Protein AF-A0A1Y2CIS2-F1 (afdb_monomer)

Organism: NCBI:txid329046

pLDDT: mean 81.07, std 17.81, range [33.66, 97.75]

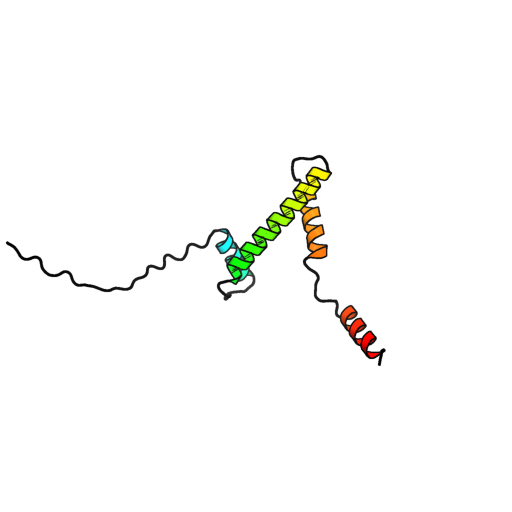InterPro domains:
  IPR003162 Transcription initiation factor TAFII31 [PF02291] (21-101)
  IPR003162 Transcription initiation factor TAFII31 [cd07979] (23-101)
  IPR009072 Histone-fold [G3DSA:1.10.20.10] (23-89)
  IPR009072 Histone-fold [SSF47113] (23-86)
  IPR051431 Transcription initiation factor TFIID subunit 9/TAF9 [PTHR48068] (18-101)

Foldseek 3Di:
DDDDDDDDPPPDDDPPPPVPPPPPVLVVVVVVCVVVVNPDDDPVVSVVVVVVVVVLVVQLVVQQCVVCVVVVHNDGDPVSSVVSVVVCCVPPDDDDPDPVVVVVVVVVVVVVD

Solvent-accessible surface area (backbone atoms only — not comparable to full-atom values): 7032 Å² total; per-residue (Å²): 139,82,86,79,80,84,80,80,86,73,86,70,92,69,82,76,72,66,72,77,78,62,54,71,67,56,49,51,53,50,50,53,37,46,76,71,74,48,86,79,77,64,84,63,53,61,60,51,51,52,53,47,53,51,52,52,50,50,53,33,53,51,44,9,45,53,48,19,46,74,73,74,34,96,64,71,51,72,68,28,43,50,52,26,48,54,58,46,51,76,71,73,63,76,68,80,75,51,72,64,60,52,47,50,52,55,51,55,63,66,71,76,114

Radius of gyration: 27.72 Å; Cα contacts (8 Å, |Δi|>4): 40; chains: 1; bounding box: 72×78×54 Å

Sequence (113 aa):
MTQVPPVPLGNQHAGHQEPLELPRNAKLVSLMMQAMGVDDFQPQVLPQLLDFVHRYTLDVVGDAQLFAEHAGRSEVDVDDVRLAVEGKLTHSFTGVPSKEVRGLIRTYWASQG

Nearest PDB structures (foldseek):
  7enc-assembly1_DI  TM=8.487E-01  e=6.502E-06  Homo sapiens
  6f3t-assembly4_L  TM=8.447E-01  e=1.753E-05  Homo sapiens
  8xjv-assembly1_v  TM=6.019E-01  e=7.277E-02  Xenopus laevis
  3b0d-assembly2_C  TM=8.106E-01  e=7.866E-01  Gallus gallus
  7ywx-assembly1_W  TM=6.811E-01  e=1.335E+00  Homo sapiens

Secondary structure (DSSP, 8-state):
--PPPPPP---------------HHHHHHHHHHHHTT-----TTHHHHHHHHHHHHHHHHHHHHHHHHHHTT-SS--HHHHHHHHHHHHHHH--PSPPHHHHHHHHHHHHT--

Mean predicted aligned error: 14.3 Å

Structure (mmCIF, N/CA/C/O backbone):
data_AF-A0A1Y2CIS2-F1
#
_entry.id   AF-A0A1Y2CIS2-F1
#
loop_
_atom_site.group_PDB
_atom_site.id
_atom_site.type_symbol
_atom_site.label_atom_id
_atom_site.label_alt_id
_atom_site.label_comp_id
_atom_site.label_asym_id
_atom_site.label_entity_id
_atom_site.label_seq_id
_atom_site.pdbx_PDB_ins_code
_atom_site.Cartn_x
_atom_site.Cartn_y
_atom_site.Cartn_z
_atom_site.occupancy
_atom_site.B_iso_or_equiv
_atom_site.auth_seq_id
_atom_site.auth_comp_id
_atom_site.auth_asym_id
_atom_site.auth_atom_id
_atom_site.pdbx_PDB_model_num
ATOM 1 N N . MET A 1 1 ? -49.909 52.656 11.521 1.00 43.59 1 MET A N 1
ATOM 2 C CA . MET A 1 1 ? -49.038 52.138 12.597 1.00 43.59 1 MET A CA 1
A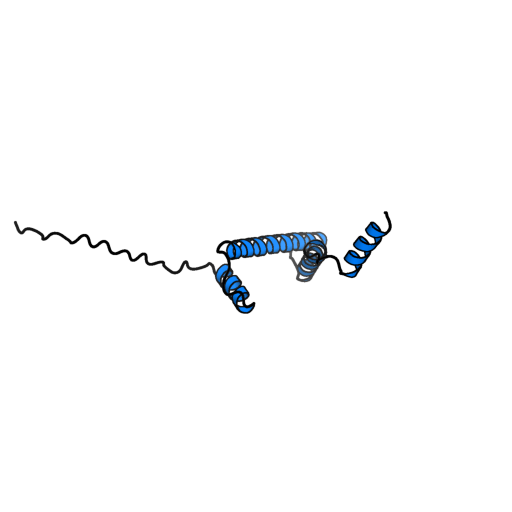TOM 3 C C . MET A 1 1 ? -49.654 50.838 13.084 1.00 43.59 1 MET A C 1
ATOM 5 O O . MET A 1 1 ? -50.494 50.869 13.969 1.00 43.59 1 MET A O 1
ATOM 9 N N . THR A 1 2 ? -49.329 49.720 12.437 1.00 48.25 2 THR A N 1
ATOM 10 C CA . THR A 1 2 ? -49.876 48.406 12.806 1.00 48.25 2 THR A CA 1
ATOM 11 C C . THR A 1 2 ? -48.750 47.621 13.456 1.00 48.25 2 THR A C 1
ATOM 13 O O . THR A 1 2 ? -47.709 47.405 12.841 1.00 48.25 2 THR A O 1
ATOM 16 N N . GLN A 1 3 ? -48.925 47.311 14.735 1.00 47.47 3 GLN A N 1
ATOM 17 C CA . GLN A 1 3 ? -47.950 46.626 15.571 1.00 47.47 3 GLN A CA 1
ATOM 18 C C . GLN A 1 3 ? -47.756 45.186 15.068 1.00 47.47 3 GLN A C 1
ATOM 20 O O . GLN A 1 3 ? -48.728 44.466 14.850 1.00 47.47 3 GLN A O 1
ATOM 25 N N . VAL A 1 4 ? -46.501 44.790 14.852 1.00 64.62 4 VAL A N 1
ATOM 26 C CA . VAL A 1 4 ? -46.104 43.424 14.475 1.00 64.62 4 VAL A CA 1
ATOM 27 C C . VAL A 1 4 ? -46.105 42.558 15.746 1.00 64.62 4 VAL A C 1
ATOM 29 O O . VAL A 1 4 ? -45.543 43.001 16.749 1.00 64.62 4 VAL A O 1
ATOM 32 N N . PRO A 1 5 ? -46.724 41.361 15.762 1.00 62.59 5 PRO A N 1
ATOM 33 C CA . PRO A 1 5 ? -46.702 40.492 16.938 1.00 62.59 5 PRO A CA 1
ATOM 34 C C . PRO A 1 5 ? -45.300 39.890 17.168 1.00 62.59 5 PRO A C 1
ATOM 36 O O . PRO A 1 5 ? -44.541 39.722 16.209 1.00 62.59 5 PRO A O 1
ATOM 39 N N . PRO A 1 6 ? -44.930 39.554 18.418 1.00 64.94 6 PRO A N 1
ATOM 40 C CA . PRO A 1 6 ? -43.606 39.025 18.725 1.00 64.94 6 PRO A CA 1
ATOM 41 C C . PRO A 1 6 ? -43.443 37.601 18.180 1.00 64.94 6 PRO A C 1
ATOM 43 O O . PRO A 1 6 ? -44.270 36.723 18.425 1.00 64.94 6 PRO A O 1
ATOM 46 N N . VAL A 1 7 ? -42.349 37.378 17.449 1.00 71.06 7 VAL A N 1
ATOM 47 C CA . VAL A 1 7 ? -41.930 36.056 16.965 1.00 71.06 7 VAL A CA 1
ATOM 48 C C . VAL A 1 7 ? -41.535 35.193 18.173 1.00 71.06 7 VAL A C 1
ATOM 50 O O . VAL A 1 7 ? -40.725 35.643 18.987 1.00 71.06 7 VAL A O 1
ATOM 53 N N . PRO A 1 8 ? -42.069 33.967 18.326 1.00 59.28 8 PRO A N 1
ATOM 54 C CA . PRO A 1 8 ? -41.671 33.092 19.416 1.00 59.28 8 PRO A CA 1
ATOM 55 C C . PRO A 1 8 ? -40.232 32.608 19.198 1.00 59.28 8 PRO A C 1
ATOM 57 O O . PRO A 1 8 ? -39.903 32.039 18.157 1.00 59.28 8 PRO A O 1
ATOM 60 N N . LEU A 1 9 ? -39.378 32.811 20.205 1.00 63.22 9 LEU A N 1
ATOM 61 C CA . LEU A 1 9 ? -38.054 32.195 20.313 1.00 63.22 9 LEU A CA 1
ATOM 62 C C . LEU A 1 9 ? -38.227 30.696 20.587 1.00 63.22 9 LEU A C 1
ATOM 64 O O . LEU A 1 9 ? -38.143 30.224 21.719 1.00 63.22 9 LEU A O 1
ATOM 68 N N . GLY A 1 10 ? -38.525 29.946 19.530 1.00 47.78 10 GLY A N 1
ATOM 69 C CA . GLY A 1 10 ? -38.487 28.494 19.540 1.00 47.78 10 GLY A CA 1
ATOM 70 C C . GLY A 1 10 ? -37.045 28.019 19.464 1.00 47.78 10 GLY A C 1
ATOM 71 O O . GLY A 1 10 ? -36.536 27.764 18.376 1.00 47.78 10 GLY A O 1
ATOM 72 N N . ASN A 1 11 ? -36.396 27.864 20.617 1.00 55.88 11 ASN A N 1
ATOM 73 C CA . ASN A 1 11 ? -35.244 26.978 20.728 1.00 55.88 11 ASN A CA 1
ATOM 74 C C . ASN A 1 11 ? -35.707 25.558 20.395 1.00 55.88 11 ASN A C 1
ATOM 76 O O . ASN A 1 11 ? -36.295 24.882 21.235 1.00 55.88 11 ASN A O 1
ATOM 80 N N . GLN A 1 12 ? -35.431 25.101 19.177 1.00 49.59 12 GLN A N 1
ATOM 81 C CA . GLN A 1 12 ? -35.568 23.699 18.808 1.00 49.59 12 GLN A CA 1
ATOM 82 C C . GLN A 1 12 ? -34.217 23.213 18.311 1.00 49.59 12 GLN A C 1
ATOM 84 O O . GLN A 1 12 ? -33.781 23.494 17.197 1.00 49.59 12 GLN A O 1
ATOM 89 N N . HIS A 1 13 ? -33.537 22.517 19.217 1.00 43.41 13 HIS A N 1
ATOM 90 C CA . HIS A 1 13 ? -32.414 21.657 18.908 1.00 43.41 13 HIS A CA 1
ATOM 91 C C . HIS A 1 13 ? -32.883 20.616 17.891 1.00 43.41 13 HIS A C 1
ATOM 93 O O . HIS A 1 13 ? -33.553 19.651 18.238 1.00 43.41 13 HIS A O 1
ATOM 99 N N . ALA A 1 14 ? -32.511 20.805 16.637 1.00 39.59 14 ALA A N 1
ATOM 100 C CA . ALA A 1 14 ? -32.384 19.720 15.687 1.00 39.59 14 ALA A CA 1
ATOM 101 C C . ALA A 1 14 ? -31.077 19.975 14.954 1.00 39.59 14 ALA A C 1
ATOM 103 O O . ALA A 1 14 ? -31.056 20.493 13.837 1.00 39.59 14 ALA A O 1
ATOM 104 N N . GLY A 1 15 ? -29.973 19.666 15.642 1.00 33.66 15 GLY A N 1
ATOM 105 C CA . GLY A 1 15 ? -28.731 19.373 14.953 1.00 33.66 15 GLY A CA 1
ATOM 106 C C . GLY A 1 15 ? -29.057 18.270 13.960 1.00 33.66 15 GLY A C 1
ATOM 107 O O . GLY A 1 15 ? -29.159 17.107 14.337 1.00 33.66 15 GLY A O 1
ATOM 108 N N . HIS A 1 16 ? -29.300 18.660 12.712 1.00 35.28 16 HIS A N 1
ATOM 109 C CA . HIS A 1 16 ? -29.200 17.761 11.587 1.00 35.28 16 HIS A CA 1
ATOM 110 C C . HIS A 1 16 ? -27.729 17.374 11.573 1.00 35.28 16 HIS A C 1
ATOM 112 O O . HIS A 1 16 ? -26.887 18.076 11.016 1.00 35.28 16 HIS A O 1
ATOM 118 N N . GLN A 1 17 ? -27.403 16.302 12.294 1.00 38.53 17 GLN A N 1
ATOM 119 C CA . GLN A 1 17 ? -26.229 15.519 11.986 1.00 38.53 17 GLN A CA 1
ATOM 120 C C . GLN A 1 17 ? -26.508 14.968 10.590 1.00 38.53 17 GLN A C 1
ATOM 122 O O . GLN A 1 17 ? -27.031 13.867 10.445 1.00 38.53 17 GLN A O 1
ATOM 1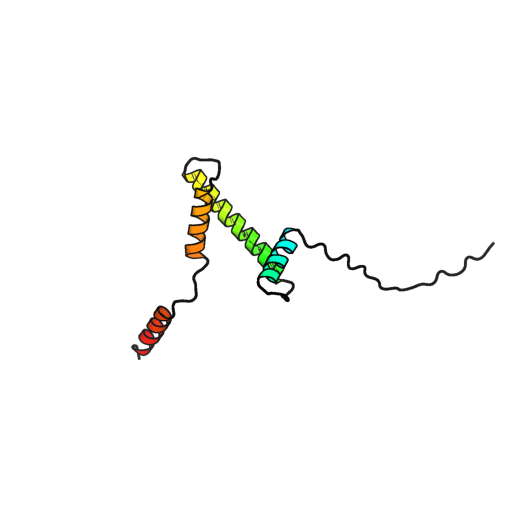27 N N . GLU A 1 18 ? -26.236 15.785 9.566 1.00 37.34 18 GLU A N 1
ATOM 128 C CA . GLU A 1 18 ? -25.875 15.282 8.248 1.00 37.34 18 GLU A CA 1
ATOM 129 C C . GLU A 1 18 ? -24.954 14.099 8.537 1.00 37.34 18 GLU A C 1
ATOM 131 O O . GLU A 1 18 ? -23.959 14.300 9.252 1.00 37.34 18 GLU A O 1
ATOM 136 N N . PRO A 1 19 ? -25.328 12.864 8.152 1.00 46.56 19 PRO A N 1
ATOM 137 C CA . PRO A 1 19 ? -24.500 11.709 8.439 1.00 46.56 19 PRO A CA 1
ATOM 138 C C . PRO A 1 19 ? -23.148 12.064 7.859 1.00 46.56 19 PRO A C 1
ATOM 140 O O . PRO A 1 19 ? -23.072 12.259 6.649 1.00 46.56 19 PRO A O 1
ATOM 143 N N . LEU A 1 20 ? -22.148 12.270 8.730 1.00 53.31 20 LEU A N 1
ATOM 144 C CA . LEU A 1 20 ? -20.790 12.646 8.348 1.00 53.31 20 LEU A CA 1
ATOM 145 C C . LEU A 1 20 ? -20.461 11.769 7.151 1.00 53.31 20 LEU A C 1
ATOM 147 O O . LEU A 1 20 ? -20.354 10.556 7.311 1.00 53.31 20 LEU A O 1
ATOM 151 N N . GLU A 1 21 ? -20.477 12.335 5.945 1.00 60.53 21 GLU A N 1
ATOM 152 C CA . GLU A 1 21 ? -20.381 11.530 4.739 1.00 60.53 21 GLU A CA 1
ATOM 153 C C . GLU A 1 21 ? -18.952 11.015 4.735 1.00 60.53 21 GLU A C 1
ATOM 155 O O . GLU A 1 21 ? -18.017 11.723 4.362 1.00 60.53 21 GLU A O 1
ATOM 160 N N . LEU A 1 22 ? -18.764 9.802 5.260 1.00 72.50 22 LEU A N 1
ATOM 161 C CA . LEU A 1 22 ? -17.442 9.223 5.373 1.00 72.50 22 LEU A CA 1
ATOM 162 C C . LEU A 1 22 ? -16.812 9.221 3.968 1.00 72.50 22 LEU A C 1
ATOM 164 O O . LEU A 1 22 ? -17.480 8.826 3.001 1.00 72.50 22 LEU A O 1
ATOM 168 N N . PRO A 1 23 ? -15.535 9.621 3.828 1.00 86.38 23 PRO A N 1
ATOM 169 C CA . PRO A 1 23 ? -14.827 9.516 2.560 1.00 86.38 23 PRO A CA 1
ATOM 170 C C . PRO A 1 23 ? -14.938 8.099 1.985 1.00 86.38 23 PRO A C 1
ATOM 172 O O . PRO A 1 23 ? -15.001 7.124 2.736 1.00 86.38 23 PRO A O 1
ATOM 175 N N . ARG A 1 24 ? -14.926 7.956 0.653 1.00 88.50 24 ARG A N 1
ATOM 176 C CA . ARG A 1 24 ? -15.116 6.659 -0.037 1.00 88.50 24 ARG A CA 1
ATOM 177 C C . ARG A 1 24 ? -14.277 5.526 0.566 1.00 88.50 24 ARG A C 1
ATOM 179 O O . ARG A 1 24 ? -14.805 4.447 0.818 1.00 88.50 24 ARG A O 1
ATOM 186 N N . ASN A 1 25 ? -12.994 5.779 0.815 1.00 87.75 25 ASN A N 1
ATOM 187 C CA . ASN A 1 25 ? -12.082 4.770 1.356 1.00 87.75 25 ASN A CA 1
ATOM 188 C C . ASN A 1 25 ? -12.441 4.393 2.799 1.00 87.75 25 ASN A C 1
ATOM 190 O O . ASN A 1 25 ? -12.350 3.229 3.163 1.00 87.75 25 ASN A O 1
ATOM 194 N N . ALA A 1 26 ? -12.924 5.347 3.596 1.00 90.56 26 ALA A N 1
ATOM 195 C CA . ALA A 1 26 ? -13.387 5.099 4.956 1.00 90.56 26 ALA A CA 1
ATOM 196 C C . ALA A 1 26 ? -14.655 4.224 4.963 1.00 90.56 26 ALA A C 1
ATOM 198 O O . ALA A 1 26 ? -14.743 3.274 5.736 1.00 90.56 26 ALA A O 1
ATOM 199 N N . LYS A 1 27 ? -15.595 4.473 4.035 1.00 91.50 27 LYS A N 1
ATOM 200 C CA . LYS A 1 27 ? -16.765 3.601 3.814 1.00 91.50 27 LYS A CA 1
ATOM 201 C C . LYS A 1 27 ? -16.332 2.179 3.427 1.00 91.50 27 LYS A C 1
ATOM 203 O O . LYS A 1 27 ? -16.850 1.215 3.980 1.00 91.50 27 LYS A O 1
ATOM 208 N N . LEU A 1 28 ? -15.359 2.040 2.522 1.00 92.69 28 LEU A N 1
ATOM 209 C CA . LEU A 1 28 ? -14.860 0.733 2.081 1.00 92.69 28 LEU A CA 1
ATOM 210 C C . LEU A 1 28 ? -14.183 -0.048 3.217 1.00 92.69 28 LEU A C 1
ATOM 212 O O . LEU A 1 28 ? -14.494 -1.218 3.416 1.00 92.69 28 LEU A O 1
ATOM 216 N N . VAL A 1 29 ? -13.305 0.601 3.987 1.00 91.56 29 VAL A N 1
ATOM 217 C CA . VAL A 1 29 ? -12.641 -0.029 5.139 1.00 91.56 29 VAL A CA 1
ATOM 218 C C . VAL A 1 29 ? -13.667 -0.423 6.206 1.00 91.56 29 VAL A C 1
ATOM 220 O O . VAL A 1 29 ? -13.592 -1.527 6.735 1.00 91.56 29 VAL A O 1
ATOM 223 N N . SER A 1 30 ? -14.682 0.409 6.465 1.00 90.56 30 SER A N 1
ATOM 224 C CA . SER A 1 30 ? -15.770 0.059 7.389 1.00 90.56 30 SER A CA 1
ATOM 225 C C . SER A 1 30 ? -16.553 -1.176 6.928 1.00 90.56 30 SER A C 1
ATOM 227 O O . SER A 1 30 ? -16.863 -2.039 7.745 1.00 90.56 30 SER A O 1
ATOM 229 N N . LEU A 1 31 ? -16.841 -1.298 5.629 1.00 92.50 31 LEU A N 1
ATOM 230 C CA . LEU A 1 31 ? -17.507 -2.479 5.068 1.00 92.50 31 LEU A CA 1
ATOM 231 C C . LEU A 1 31 ? -16.634 -3.736 5.182 1.00 92.50 31 LEU A C 1
ATOM 233 O O . LEU A 1 31 ? -17.145 -4.816 5.464 1.00 92.50 31 LEU A O 1
ATOM 237 N N . MET A 1 32 ? -15.315 -3.607 4.999 1.00 92.69 32 MET A N 1
ATOM 238 C CA . MET A 1 32 ? -14.378 -4.714 5.216 1.00 92.69 32 MET A CA 1
ATOM 239 C C . MET A 1 32 ? -14.387 -5.176 6.677 1.00 92.69 32 MET A C 1
ATOM 241 O O . MET A 1 32 ? -14.408 -6.376 6.934 1.00 92.69 32 MET A O 1
ATOM 245 N N . MET A 1 33 ? -14.415 -4.243 7.633 1.00 92.69 33 MET A N 1
ATOM 246 C CA . MET A 1 33 ? -14.506 -4.563 9.062 1.00 92.69 33 MET A CA 1
ATOM 247 C C . MET A 1 33 ? -15.803 -5.310 9.395 1.00 92.69 33 MET A C 1
ATOM 249 O O . MET A 1 33 ? -15.748 -6.358 10.037 1.00 92.69 33 MET A O 1
ATOM 253 N N . GLN A 1 34 ? -16.940 -4.848 8.872 1.00 92.88 34 GLN A N 1
ATOM 254 C CA . GLN A 1 34 ? -18.229 -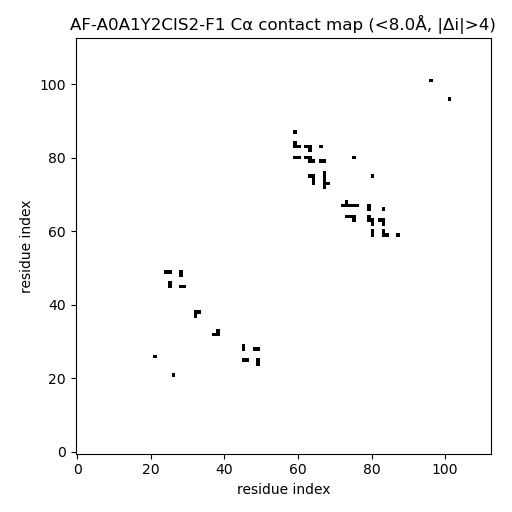5.532 9.022 1.00 92.88 34 GLN A CA 1
ATOM 255 C C . GLN A 1 34 ? -18.211 -6.942 8.416 1.00 92.88 34 GLN A C 1
ATOM 257 O O . GLN A 1 34 ? -18.679 -7.892 9.035 1.00 92.88 34 GLN A O 1
ATOM 262 N N . ALA A 1 35 ? -17.606 -7.117 7.237 1.00 94.00 35 ALA A N 1
ATOM 263 C CA . ALA A 1 35 ? -17.459 -8.433 6.613 1.00 94.00 35 ALA A CA 1
ATOM 264 C C . ALA A 1 35 ? -16.583 -9.401 7.437 1.00 94.00 35 ALA A C 1
ATOM 266 O O . ALA A 1 35 ? -16.739 -10.615 7.323 1.00 94.00 35 ALA A O 1
ATOM 267 N N . MET A 1 36 ? -15.689 -8.876 8.281 1.00 93.88 36 MET A N 1
ATOM 268 C CA . MET A 1 36 ? -14.889 -9.650 9.239 1.00 93.88 36 MET A CA 1
ATOM 269 C C . MET A 1 36 ? -15.593 -9.862 10.594 1.00 93.88 36 MET A C 1
ATOM 271 O O . MET A 1 36 ? -14.990 -10.435 11.500 1.00 93.88 36 MET A O 1
ATOM 275 N N . GLY A 1 37 ? -16.849 -9.423 10.746 1.00 94.25 37 GLY A N 1
ATOM 276 C CA . GLY A 1 37 ? -17.624 -9.537 11.987 1.00 94.25 37 GLY A CA 1
ATOM 277 C C . GLY A 1 37 ? -17.253 -8.506 13.056 1.00 94.25 37 GLY A C 1
ATOM 278 O O . GLY A 1 37 ? -17.462 -8.752 14.242 1.00 94.25 37 GLY A O 1
ATOM 279 N N . VAL A 1 38 ? -16.651 -7.379 12.661 1.00 93.44 38 VAL A N 1
ATOM 280 C CA . VAL A 1 38 ? -16.337 -6.265 13.563 1.00 93.44 38 VAL A CA 1
ATOM 281 C C . VAL A 1 38 ? -17.408 -5.189 13.409 1.00 93.44 38 VAL A C 1
ATOM 283 O O . VAL A 1 38 ? -17.344 -4.361 12.499 1.00 93.44 38 VAL A O 1
ATOM 286 N N . ASP A 1 39 ? -18.382 -5.213 14.316 1.00 85.88 39 ASP A N 1
ATOM 287 C CA . ASP A 1 39 ? -19.558 -4.333 14.276 1.00 85.88 39 ASP A CA 1
ATOM 288 C C . ASP A 1 39 ? -19.406 -3.064 15.132 1.00 85.88 39 ASP A C 1
ATOM 290 O O . ASP A 1 39 ? -20.115 -2.084 14.910 1.00 85.88 39 ASP A O 1
ATOM 294 N N . ASP A 1 40 ? -18.471 -3.066 16.088 1.00 89.62 40 ASP A N 1
ATOM 295 C CA . ASP A 1 40 ? -18.180 -1.932 16.969 1.00 89.62 40 ASP A CA 1
ATOM 296 C C . ASP A 1 40 ? -16.664 -1.761 17.145 1.00 89.62 40 ASP A C 1
ATOM 298 O O . ASP A 1 40 ? -15.927 -2.720 17.392 1.00 89.62 40 ASP A O 1
ATOM 302 N N . PHE A 1 41 ? -16.183 -0.532 16.978 1.00 90.62 41 PHE A N 1
ATOM 303 C CA . PHE A 1 41 ? -14.772 -0.179 17.078 1.00 90.62 41 PHE A CA 1
ATOM 304 C C . PHE A 1 41 ? -14.600 1.263 17.554 1.00 90.62 41 PHE A C 1
ATOM 306 O O . PHE A 1 41 ? -15.439 2.132 17.327 1.00 90.62 41 PHE A O 1
ATOM 313 N N . GLN A 1 42 ? -13.464 1.540 18.199 1.00 92.19 42 GLN A N 1
ATOM 314 C CA . GLN A 1 42 ? -13.159 2.894 18.659 1.00 92.19 42 GLN A CA 1
ATOM 315 C C . GLN A 1 42 ? -13.069 3.866 17.468 1.00 92.19 42 GLN A C 1
ATOM 317 O O . GLN A 1 42 ? -12.474 3.509 16.447 1.00 92.19 42 GLN A O 1
ATOM 322 N N . PRO A 1 43 ? -13.555 5.116 17.594 1.00 88.31 43 PRO A N 1
ATOM 323 C CA . PRO A 1 43 ? -13.577 6.088 16.494 1.00 88.31 43 PRO A CA 1
ATOM 324 C C . PRO A 1 43 ? -12.224 6.319 15.803 1.00 88.31 43 PRO A C 1
ATOM 326 O O . PRO A 1 43 ? -12.178 6.681 14.631 1.00 88.31 43 PRO A O 1
ATOM 329 N N . GLN A 1 44 ? -11.116 6.107 16.516 1.00 91.06 44 GLN A N 1
ATOM 330 C CA . GLN A 1 44 ? -9.749 6.303 16.032 1.00 91.06 44 GLN A CA 1
ATOM 331 C C . GLN A 1 44 ? -9.235 5.151 15.152 1.00 91.06 44 GLN A C 1
ATOM 333 O O . GLN A 1 44 ? -8.279 5.352 14.404 1.00 91.06 44 GLN A O 1
ATOM 338 N N . VAL A 1 45 ? -9.861 3.969 15.200 1.00 92.88 45 VAL A N 1
ATOM 339 C CA . VAL A 1 45 ? -9.412 2.781 14.448 1.00 92.88 45 VAL A CA 1
ATOM 340 C C . VAL A 1 45 ? -9.496 3.023 12.948 1.00 92.88 45 VAL A C 1
ATOM 342 O O . VAL A 1 45 ? -8.566 2.697 12.215 1.00 92.88 45 VAL A O 1
ATOM 345 N N . LEU A 1 46 ? -10.584 3.634 12.481 1.00 92.00 46 LEU A N 1
ATOM 346 C CA . LEU A 1 46 ? -10.790 3.854 11.055 1.00 92.00 46 LEU A CA 1
ATOM 347 C C . LEU A 1 46 ? -9.771 4.848 10.456 1.00 92.00 46 LEU A C 1
ATOM 349 O O . LEU A 1 46 ? -9.136 4.489 9.464 1.00 92.00 46 LEU A O 1
ATOM 353 N N . PRO A 1 47 ? -9.525 6.037 11.048 1.00 91.69 47 PRO A N 1
ATOM 354 C CA . PRO A 1 47 ? -8.416 6.902 10.641 1.00 91.69 47 PRO A CA 1
ATOM 355 C C . PRO A 1 47 ? -7.052 6.206 10.686 1.00 91.69 47 PRO A C 1
ATOM 357 O O . PRO A 1 47 ? -6.284 6.320 9.739 1.00 91.69 47 PRO A O 1
ATOM 360 N N . GLN A 1 48 ? -6.768 5.428 11.736 1.00 93.38 48 GLN A N 1
ATOM 361 C CA . GLN A 1 48 ? -5.490 4.726 11.868 1.00 93.38 48 GLN A CA 1
ATOM 362 C C . GLN A 1 48 ? -5.286 3.673 10.769 1.00 93.38 48 GLN A C 1
ATOM 364 O O . GLN A 1 48 ? -4.186 3.543 10.233 1.00 93.38 48 GLN A O 1
ATOM 369 N N . LEU A 1 49 ? -6.337 2.932 10.411 1.00 92.81 49 LEU A N 1
ATOM 370 C CA . LEU A 1 49 ? -6.298 1.982 9.300 1.00 92.81 49 LEU A CA 1
ATOM 371 C C . LEU A 1 49 ? -6.108 2.691 7.958 1.00 92.81 49 LEU A C 1
ATOM 373 O O . LEU A 1 49 ? -5.354 2.206 7.119 1.00 92.81 49 LEU A O 1
ATOM 377 N N . LEU A 1 50 ? -6.751 3.842 7.757 1.00 92.31 50 LEU A N 1
ATOM 378 C CA . LEU A 1 50 ? -6.564 4.644 6.546 1.00 92.31 50 LEU A CA 1
ATOM 379 C C . LEU A 1 50 ? -5.130 5.171 6.433 1.00 92.31 50 LEU A C 1
ATOM 381 O O . LEU A 1 50 ? -4.530 5.049 5.366 1.00 92.31 50 LEU A O 1
ATOM 385 N N . ASP A 1 51 ? -4.562 5.680 7.527 1.00 92.38 51 ASP A N 1
ATOM 386 C CA . ASP A 1 51 ? -3.163 6.110 7.581 1.00 92.38 51 ASP A CA 1
ATOM 387 C C . ASP A 1 51 ? -2.212 4.944 7.306 1.00 92.38 51 ASP A C 1
ATOM 389 O O . ASP A 1 51 ? -1.245 5.093 6.557 1.00 92.38 51 ASP A O 1
ATOM 393 N N . PHE A 1 52 ? -2.494 3.768 7.872 1.00 90.81 52 PHE A N 1
ATOM 394 C CA . PHE A 1 52 ? -1.719 2.558 7.617 1.00 90.81 52 PHE A CA 1
ATOM 395 C C . PHE A 1 52 ? -1.752 2.167 6.136 1.00 90.81 52 PHE A C 1
ATOM 397 O O . PHE A 1 52 ? -0.693 2.006 5.532 1.00 90.81 52 PHE A O 1
ATOM 404 N N . VAL A 1 53 ? -2.941 2.061 5.534 1.00 91.38 53 VAL A N 1
ATOM 405 C CA . VAL A 1 53 ? -3.100 1.701 4.116 1.00 91.38 53 VAL A CA 1
ATOM 406 C C . VAL A 1 53 ? -2.391 2.712 3.222 1.00 91.38 53 VAL A C 1
ATOM 408 O O . VAL A 1 53 ? -1.692 2.320 2.288 1.00 91.38 53 VAL A O 1
ATOM 411 N N . HIS A 1 54 ? -2.529 4.003 3.520 1.00 92.69 54 HIS A N 1
ATOM 412 C CA . HIS A 1 54 ? -1.873 5.062 2.767 1.00 92.69 54 HIS A CA 1
ATOM 413 C C . HIS A 1 54 ? -0.345 4.945 2.838 1.00 92.69 54 HIS A C 1
ATOM 415 O O . HIS A 1 54 ? 0.311 4.887 1.801 1.00 92.69 54 HIS A O 1
ATOM 421 N N . ARG A 1 55 ? 0.223 4.845 4.047 1.00 93.19 55 ARG A N 1
ATOM 422 C CA . ARG A 1 55 ? 1.676 4.719 4.245 1.00 93.19 55 ARG A CA 1
ATOM 423 C C . ARG A 1 55 ? 2.232 3.450 3.609 1.00 93.19 55 ARG A C 1
ATOM 425 O O . ARG A 1 55 ? 3.212 3.529 2.884 1.00 93.19 55 ARG A O 1
ATOM 432 N N . TYR A 1 56 ? 1.572 2.311 3.813 1.00 93.62 56 TYR A N 1
ATOM 433 C CA . TYR A 1 56 ? 1.981 1.045 3.208 1.00 93.62 56 TYR A CA 1
ATOM 434 C C . TYR A 1 56 ? 1.989 1.125 1.678 1.00 93.62 56 TYR A C 1
ATOM 436 O O . TYR A 1 56 ? 2.945 0.692 1.042 1.00 93.62 56 TYR A O 1
ATOM 444 N N . THR A 1 57 ? 0.951 1.721 1.086 1.00 94.81 57 THR A N 1
ATOM 445 C CA . THR A 1 57 ? 0.866 1.881 -0.371 1.00 94.81 57 THR A CA 1
ATOM 446 C C . THR A 1 57 ? 1.981 2.782 -0.894 1.00 94.81 57 THR A C 1
ATOM 448 O O . THR A 1 57 ? 2.614 2.434 -1.885 1.00 94.81 57 THR A O 1
ATOM 451 N N . LEU A 1 58 ? 2.254 3.910 -0.227 1.00 96.06 58 LEU A N 1
ATOM 452 C CA . LEU A 1 58 ? 3.355 4.799 -0.605 1.00 96.06 58 LEU A CA 1
ATOM 453 C C . LEU A 1 58 ? 4.711 4.097 -0.527 1.00 96.06 58 LEU A C 1
ATOM 455 O O . LEU A 1 58 ? 5.502 4.219 -1.457 1.00 96.06 58 LEU A O 1
ATOM 459 N N . ASP A 1 59 ? 4.954 3.337 0.538 1.00 94.56 59 ASP A N 1
ATOM 460 C CA . ASP A 1 59 ? 6.211 2.614 0.713 1.00 94.56 59 ASP A CA 1
ATOM 461 C C . ASP A 1 59 ? 6.396 1.541 -0.375 1.00 94.56 59 ASP A C 1
ATOM 463 O O . ASP A 1 59 ? 7.473 1.432 -0.954 1.00 94.56 59 ASP A O 1
ATOM 467 N N . VAL A 1 60 ? 5.348 0.769 -0.692 1.00 95.81 60 VAL A N 1
ATOM 468 C CA . VAL A 1 60 ? 5.393 -0.257 -1.751 1.00 95.81 60 VAL A CA 1
ATOM 469 C C . VAL A 1 60 ? 5.599 0.371 -3.128 1.00 95.81 60 VAL A C 1
ATOM 471 O O . VAL A 1 60 ? 6.404 -0.127 -3.910 1.00 95.81 60 VAL A O 1
ATOM 474 N N . VAL A 1 61 ? 4.891 1.460 -3.438 1.00 96.56 61 VAL A N 1
ATOM 475 C CA . VAL A 1 61 ? 5.040 2.156 -4.725 1.00 96.56 61 VAL A CA 1
ATOM 476 C C . VAL A 1 61 ? 6.428 2.783 -4.851 1.00 96.56 61 VAL A C 1
ATOM 478 O O . VAL A 1 61 ? 7.019 2.706 -5.925 1.00 96.56 61 VAL A O 1
ATOM 481 N N . GLY A 1 62 ? 6.969 3.354 -3.771 1.00 96.81 62 GLY A N 1
ATOM 482 C CA . GLY A 1 62 ? 8.324 3.906 -3.750 1.00 96.81 62 GLY A CA 1
ATOM 483 C C . GLY A 1 62 ? 9.394 2.842 -4.001 1.00 96.81 62 GLY A C 1
ATOM 484 O O . GLY A 1 62 ? 10.271 3.041 -4.840 1.00 96.81 62 GLY A O 1
ATOM 485 N N . ASP A 1 63 ? 9.288 1.684 -3.346 1.00 96.50 63 ASP A N 1
ATOM 486 C CA . ASP A 1 63 ? 10.216 0.569 -3.570 1.00 96.50 63 ASP A CA 1
ATOM 487 C C . ASP A 1 63 ? 10.084 0.006 -5.000 1.00 96.50 63 ASP A C 1
ATOM 489 O O . ASP A 1 63 ? 11.088 -0.253 -5.662 1.00 96.50 63 ASP A O 1
ATOM 493 N N . ALA A 1 64 ? 8.859 -0.114 -5.526 1.00 97.75 64 ALA A N 1
ATOM 494 C CA . ALA A 1 64 ? 8.626 -0.573 -6.897 1.00 97.75 64 ALA A CA 1
ATOM 495 C C . ALA A 1 64 ? 9.206 0.393 -7.950 1.00 97.75 64 ALA A C 1
ATOM 497 O O . ALA A 1 64 ? 9.772 -0.051 -8.949 1.00 97.75 64 ALA A O 1
ATOM 498 N N . GLN A 1 65 ? 9.118 1.709 -7.724 1.00 97.75 65 GLN A N 1
ATOM 499 C CA . GLN A 1 65 ? 9.769 2.712 -8.577 1.00 97.75 65 GLN A CA 1
ATOM 500 C C . GLN A 1 65 ? 11.289 2.546 -8.574 1.00 97.75 65 GLN A C 1
ATOM 502 O O . GLN A 1 65 ? 11.899 2.509 -9.640 1.00 97.75 65 GLN A O 1
ATOM 507 N N . LEU A 1 66 ? 11.891 2.357 -7.397 1.00 97.25 66 LEU A N 1
ATOM 508 C CA . LEU A 1 66 ? 13.328 2.116 -7.275 1.00 97.25 66 LEU A CA 1
ATOM 509 C C . LEU A 1 66 ? 13.768 0.848 -8.028 1.00 97.25 66 LEU A C 1
ATOM 511 O O . LEU A 1 66 ? 14.835 0.826 -8.642 1.00 97.25 66 LEU A O 1
ATOM 515 N N . PHE A 1 67 ? 12.953 -0.208 -8.009 1.00 96.62 67 PHE A N 1
ATOM 516 C CA . PHE A 1 67 ? 13.242 -1.444 -8.741 1.00 96.62 67 PHE A CA 1
ATOM 517 C C . PHE A 1 67 ? 13.133 -1.274 -10.257 1.00 96.62 67 PHE A C 1
ATOM 519 O O . PHE A 1 67 ? 14.017 -1.742 -10.982 1.00 96.62 67 PHE A O 1
ATOM 526 N N . ALA A 1 68 ? 12.126 -0.541 -10.737 1.00 97.69 68 ALA A N 1
AT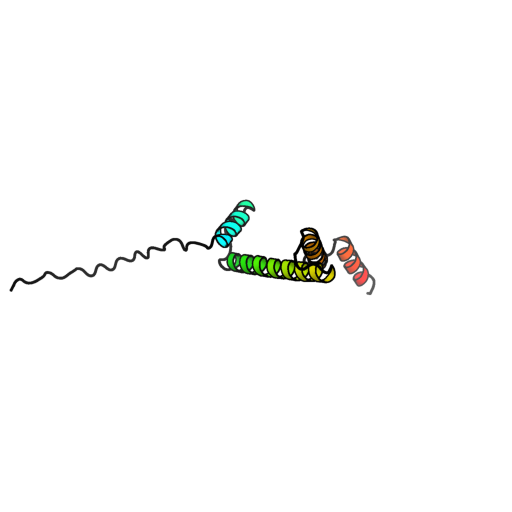OM 527 C CA . ALA A 1 68 ? 12.016 -0.186 -12.149 1.00 97.69 68 ALA A CA 1
ATOM 528 C C . ALA A 1 68 ? 13.233 0.636 -12.613 1.00 97.69 68 ALA A C 1
ATOM 530 O O . ALA A 1 68 ? 13.857 0.297 -13.623 1.00 97.69 68 ALA A O 1
ATOM 531 N N . GLU A 1 69 ? 13.636 1.644 -11.831 1.00 97.12 69 GLU A N 1
ATOM 532 C CA . GLU A 1 69 ? 14.821 2.469 -12.098 1.00 97.12 69 GLU A CA 1
ATOM 533 C C . GLU A 1 69 ? 16.106 1.631 -12.134 1.00 97.12 69 GLU A C 1
ATOM 535 O O . GLU A 1 69 ? 16.937 1.804 -13.029 1.00 97.12 69 GLU A O 1
ATOM 540 N N . HIS A 1 70 ? 16.257 0.669 -11.217 1.00 96.12 70 HIS A N 1
ATOM 541 C CA . HIS A 1 70 ? 17.398 -0.250 -11.199 1.00 96.12 70 HIS A CA 1
ATOM 542 C C . HIS A 1 70 ? 17.453 -1.148 -12.444 1.00 96.12 70 HIS A C 1
ATOM 544 O O . HIS A 1 70 ? 18.535 -1.490 -12.922 1.00 96.12 70 HIS A O 1
ATOM 550 N N . ALA A 1 71 ? 16.293 -1.492 -13.007 1.00 95.62 71 ALA A N 1
ATOM 551 C CA . ALA A 1 71 ? 16.176 -2.204 -14.275 1.00 95.62 71 ALA A CA 1
ATOM 552 C C . ALA A 1 71 ? 16.340 -1.291 -15.511 1.00 95.62 71 ALA A C 1
ATOM 554 O O . ALA A 1 71 ? 16.197 -1.762 -16.640 1.00 95.62 71 ALA A O 1
ATOM 555 N N . GLY A 1 72 ? 16.623 0.004 -15.323 1.00 96.06 72 GLY A N 1
ATOM 556 C CA . GLY A 1 72 ? 16.757 0.989 -16.399 1.00 96.06 72 GLY A CA 1
ATOM 557 C C . GLY A 1 72 ? 15.428 1.398 -17.040 1.00 96.06 72 GLY A C 1
ATOM 558 O O . GLY A 1 72 ? 15.425 1.917 -18.157 1.00 96.06 72 GLY A O 1
ATOM 559 N N . ARG A 1 73 ? 14.299 1.149 -16.367 1.00 96.94 73 ARG A N 1
ATOM 560 C CA . ARG A 1 73 ? 12.945 1.491 -16.821 1.00 96.94 73 ARG A CA 1
ATOM 561 C C . ARG A 1 73 ? 12.409 2.690 -16.038 1.00 96.94 73 ARG A C 1
ATOM 563 O O . ARG A 1 73 ? 12.666 2.826 -14.850 1.00 96.94 73 ARG A O 1
ATOM 570 N N . SER A 1 74 ? 11.630 3.547 -16.697 1.00 93.31 74 SER A N 1
ATOM 571 C CA . SER A 1 74 ? 10.905 4.657 -16.051 1.00 93.31 74 SER A CA 1
ATOM 572 C C . SER A 1 74 ? 9.471 4.296 -15.655 1.00 93.31 74 SER A C 1
ATOM 574 O O . SER A 1 74 ? 8.814 5.053 -14.946 1.00 93.31 74 SER A O 1
ATOM 576 N N . GLU A 1 75 ? 8.967 3.168 -16.153 1.00 96.94 75 GLU A N 1
ATOM 577 C CA . GLU A 1 75 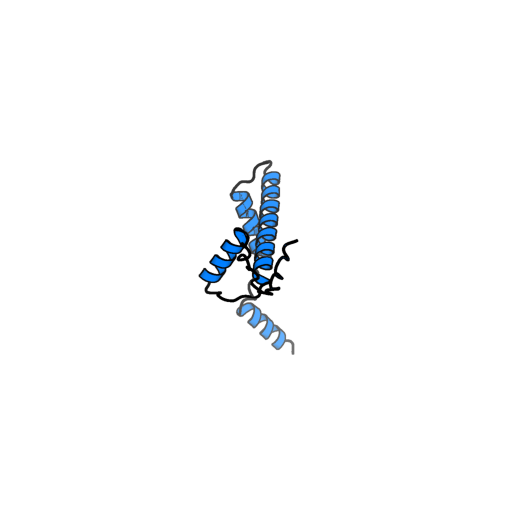? 7.618 2.678 -15.889 1.00 96.94 75 GLU A CA 1
ATOM 578 C C . GLU A 1 75 ? 7.676 1.451 -14.979 1.00 96.94 75 GLU A C 1
ATOM 580 O O . GLU A 1 75 ? 8.467 0.528 -15.204 1.00 96.94 75 GLU A O 1
ATOM 585 N N . VAL A 1 76 ? 6.822 1.465 -13.955 1.00 97.31 76 VAL A N 1
ATOM 586 C CA . VAL A 1 76 ? 6.661 0.374 -12.989 1.00 97.31 76 VAL A CA 1
ATOM 587 C C . VAL A 1 76 ? 5.844 -0.747 -13.620 1.00 97.31 76 VAL A C 1
ATOM 589 O O . VAL A 1 76 ? 4.758 -0.502 -14.146 1.00 97.31 76 VAL A O 1
ATOM 592 N N . ASP A 1 77 ? 6.343 -1.975 -13.512 1.00 96.81 77 ASP A N 1
ATOM 593 C CA . ASP A 1 77 ? 5.645 -3.192 -13.920 1.00 96.81 77 ASP A CA 1
ATOM 594 C C . ASP A 1 77 ? 5.135 -3.973 -12.693 1.00 96.81 77 ASP A C 1
ATOM 596 O O . ASP A 1 77 ? 5.526 -3.739 -11.547 1.00 96.81 77 ASP A O 1
ATOM 600 N N . VAL A 1 78 ? 4.247 -4.935 -12.927 1.00 97.25 78 VAL A N 1
ATOM 601 C CA . VAL A 1 78 ? 3.673 -5.821 -11.911 1.00 97.25 78 VAL A CA 1
ATOM 602 C C . VAL A 1 78 ? 4.757 -6.573 -11.140 1.00 97.25 78 VAL A C 1
ATOM 604 O O . VAL A 1 78 ? 4.605 -6.778 -9.935 1.00 97.25 78 VAL A O 1
ATOM 607 N N . ASP A 1 79 ? 5.845 -6.968 -11.799 1.00 97.19 79 ASP A N 1
ATOM 608 C CA . ASP A 1 79 ? 6.937 -7.690 -11.145 1.00 97.19 79 ASP A CA 1
ATOM 609 C C . ASP A 1 79 ? 7.715 -6.803 -10.157 1.00 97.19 79 ASP A C 1
ATOM 611 O O . ASP A 1 79 ? 8.124 -7.292 -9.104 1.00 97.19 79 ASP A O 1
ATOM 615 N N . ASP A 1 80 ? 7.810 -5.491 -10.406 1.00 97.44 80 ASP A N 1
ATOM 616 C CA . ASP A 1 80 ? 8.411 -4.538 -9.461 1.00 97.44 80 ASP A CA 1
ATOM 617 C C . ASP A 1 80 ? 7.552 -4.406 -8.195 1.00 97.44 80 ASP A C 1
ATOM 619 O O . ASP A 1 80 ? 8.058 -4.424 -7.072 1.00 97.44 80 ASP A O 1
ATOM 623 N N . VAL A 1 81 ? 6.226 -4.338 -8.366 1.00 97.19 81 VAL A N 1
ATOM 624 C CA . VAL A 1 81 ? 5.274 -4.280 -7.246 1.00 97.19 81 VAL A CA 1
ATOM 625 C C . VAL A 1 81 ? 5.299 -5.577 -6.440 1.00 97.19 81 VAL A C 1
ATOM 627 O O . VAL A 1 81 ? 5.290 -5.537 -5.209 1.00 97.19 81 VAL A O 1
ATOM 630 N N . ARG A 1 82 ? 5.352 -6.734 -7.110 1.00 96.31 82 ARG A N 1
ATOM 631 C CA . ARG A 1 82 ? 5.466 -8.039 -6.440 1.00 96.31 82 ARG A CA 1
ATOM 632 C C . ARG A 1 82 ? 6.731 -8.111 -5.597 1.00 96.31 82 ARG A C 1
ATOM 634 O O . ARG A 1 82 ? 6.640 -8.433 -4.414 1.00 96.31 82 ARG A O 1
ATOM 641 N N . LEU A 1 83 ? 7.872 -7.737 -6.175 1.00 95.56 83 LEU A N 1
ATOM 642 C CA . LEU A 1 83 ? 9.151 -7.728 -5.474 1.00 95.56 83 LEU A CA 1
ATOM 643 C C . LEU A 1 83 ? 9.127 -6.784 -4.259 1.00 95.56 83 LEU A C 1
ATOM 645 O O . LEU A 1 83 ? 9.611 -7.144 -3.185 1.00 95.56 83 LEU A O 1
ATOM 649 N N . ALA A 1 84 ? 8.509 -5.605 -4.391 1.00 95.50 84 ALA A N 1
ATOM 650 C CA . ALA A 1 84 ? 8.356 -4.649 -3.291 1.00 95.50 84 ALA A CA 1
ATOM 651 C C . ALA A 1 84 ? 7.516 -5.219 -2.144 1.00 95.50 84 ALA A C 1
ATOM 653 O O . ALA A 1 84 ? 7.904 -5.134 -0.976 1.00 95.50 84 ALA A O 1
ATOM 654 N N . VAL A 1 85 ? 6.393 -5.864 -2.461 1.00 94.31 85 VAL A N 1
ATOM 655 C CA . VAL A 1 85 ? 5.536 -6.506 -1.457 1.00 94.31 85 VAL A CA 1
ATOM 656 C C . VAL A 1 85 ? 6.264 -7.656 -0.756 1.00 94.31 85 VAL A C 1
ATOM 658 O O . VAL A 1 85 ? 6.236 -7.724 0.474 1.00 94.31 85 VAL A O 1
ATOM 661 N N . GLU A 1 86 ? 6.946 -8.533 -1.496 1.00 92.31 86 GLU A N 1
ATOM 662 C CA . GLU A 1 86 ? 7.713 -9.658 -0.935 1.00 92.31 86 GLU A CA 1
ATOM 663 C C . GLU A 1 86 ? 8.820 -9.186 0.021 1.00 92.31 86 GLU A C 1
ATOM 665 O O . GLU A 1 86 ? 8.975 -9.728 1.125 1.00 92.31 86 GLU A O 1
ATOM 670 N N . GLY A 1 87 ? 9.531 -8.119 -0.355 1.00 88.94 87 GLY A N 1
ATOM 671 C CA . GLY A 1 87 ? 10.520 -7.471 0.503 1.00 88.94 87 GLY A CA 1
ATOM 672 C C . GLY A 1 87 ? 9.911 -6.979 1.818 1.00 88.94 87 GLY A C 1
ATOM 673 O O . GLY A 1 87 ? 10.436 -7.266 2.895 1.00 88.94 87 GLY A O 1
ATOM 674 N N . LYS A 1 88 ? 8.756 -6.301 1.771 1.00 84.31 88 LYS A N 1
ATOM 675 C CA . LYS A 1 88 ? 8.072 -5.816 2.984 1.00 84.31 88 LYS A CA 1
ATOM 676 C C . LYS A 1 88 ? 7.547 -6.951 3.861 1.00 84.31 88 LYS A C 1
ATOM 678 O O . LYS A 1 88 ? 7.707 -6.898 5.079 1.00 84.31 88 LYS A O 1
ATOM 683 N N . LEU A 1 89 ? 6.932 -7.982 3.278 1.00 81.06 89 LEU A N 1
ATOM 684 C CA . LEU A 1 89 ? 6.356 -9.101 4.037 1.00 81.06 89 LEU A CA 1
ATOM 685 C C . LEU A 1 89 ? 7.410 -9.834 4.872 1.00 81.06 89 LEU A C 1
ATOM 687 O O . LEU A 1 89 ? 7.145 -10.189 6.020 1.00 81.06 89 LEU A O 1
ATOM 691 N N . THR A 1 90 ? 8.618 -9.976 4.326 1.00 73.81 90 THR A N 1
ATOM 692 C CA . THR A 1 90 ? 9.758 -10.604 5.008 1.00 73.81 90 THR A CA 1
ATOM 693 C C . THR A 1 90 ? 10.154 -9.872 6.298 1.00 73.81 90 THR A C 1
ATOM 695 O O . THR A 1 90 ? 10.626 -10.502 7.245 1.00 73.81 90 THR A O 1
ATOM 698 N N . HIS A 1 91 ? 9.929 -8.556 6.379 1.00 64.31 91 HIS A N 1
ATOM 699 C CA . HIS A 1 91 ? 10.401 -7.722 7.490 1.00 64.31 91 HIS A CA 1
ATOM 700 C C . HIS A 1 91 ? 9.297 -7.160 8.397 1.00 64.31 91 HIS A C 1
ATOM 702 O O . HIS A 1 91 ? 9.566 -6.870 9.562 1.00 64.31 91 HIS A O 1
ATOM 708 N N . SER A 1 92 ? 8.068 -6.999 7.903 1.00 65.25 92 SER A N 1
ATOM 709 C CA . SER A 1 92 ? 7.012 -6.248 8.601 1.00 65.25 92 SER A CA 1
ATOM 710 C C . SER A 1 92 ? 5.947 -7.112 9.280 1.00 65.25 92 SER A C 1
ATOM 712 O O . SER A 1 92 ? 5.249 -6.613 10.159 1.00 65.25 92 SER A O 1
ATOM 714 N N . PHE A 1 93 ? 5.837 -8.399 8.938 1.00 62.97 93 PHE A N 1
ATOM 715 C CA . PHE A 1 93 ? 4.845 -9.310 9.524 1.00 62.97 93 PHE A CA 1
ATOM 716 C C . PHE A 1 93 ? 5.515 -10.538 10.139 1.00 62.97 93 PHE A C 1
ATOM 718 O O . PHE A 1 93 ? 5.219 -11.683 9.798 1.00 62.97 93 PHE A O 1
ATOM 725 N N . THR A 1 94 ? 6.444 -10.308 11.067 1.00 57.31 94 THR A N 1
ATOM 726 C CA . THR A 1 94 ? 6.978 -11.402 11.876 1.00 57.31 94 THR A CA 1
ATOM 727 C C . THR A 1 94 ? 5.884 -11.879 12.830 1.00 57.31 94 THR A C 1
ATOM 729 O O . THR A 1 94 ? 5.403 -11.156 13.702 1.00 57.31 94 THR A O 1
ATOM 732 N N . GLY A 1 95 ? 5.427 -13.114 12.623 1.00 60.09 95 GLY A N 1
ATOM 733 C CA . GLY A 1 9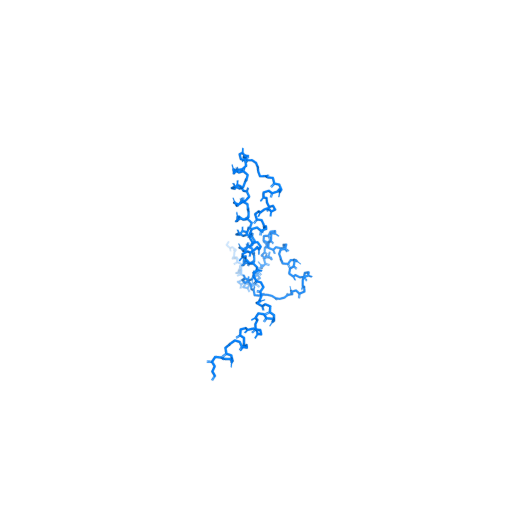5 ? 4.514 -13.767 13.552 1.00 60.09 95 GLY A CA 1
ATOM 734 C C . GLY A 1 95 ? 5.155 -13.925 14.932 1.00 60.09 95 GLY A C 1
ATOM 735 O O . GLY A 1 95 ? 6.380 -13.885 15.081 1.00 60.09 95 GLY A O 1
ATOM 736 N N . VAL A 1 96 ? 4.325 -14.151 15.956 1.00 62.97 96 VAL A N 1
ATOM 737 C CA . VAL A 1 96 ? 4.833 -14.556 17.274 1.00 62.97 96 VAL A CA 1
ATOM 738 C C . VAL A 1 96 ? 5.814 -15.726 17.105 1.00 62.97 96 VAL A C 1
ATOM 740 O O . VAL A 1 96 ? 5.510 -16.644 16.336 1.00 62.97 96 VAL A O 1
ATOM 743 N N . PRO A 1 97 ? 6.964 -15.738 17.814 1.00 65.44 97 PRO A N 1
ATOM 744 C CA . PRO A 1 97 ? 7.924 -16.828 17.707 1.00 65.44 97 PRO A CA 1
ATOM 745 C C . PRO A 1 97 ? 7.213 -18.167 17.872 1.00 65.44 97 PRO A C 1
ATOM 747 O O . PRO A 1 97 ? 6.354 -18.302 18.764 1.00 65.44 97 PRO A O 1
ATOM 750 N N . SER A 1 98 ? 7.554 -19.126 17.003 1.00 75.38 98 SER A N 1
ATOM 751 C CA . SER A 1 98 ? 6.925 -20.445 16.987 1.00 75.38 98 SER A CA 1
ATOM 752 C C . SER A 1 98 ? 6.965 -21.072 18.384 1.00 75.38 98 SER A C 1
ATOM 754 O O . SER A 1 98 ? 7.840 -20.774 19.206 1.00 75.38 98 SER A O 1
ATOM 756 N N . LYS A 1 99 ? 5.994 -21.944 18.687 1.00 77.06 99 LYS A N 1
ATOM 757 C CA . LYS A 1 99 ? 5.939 -22.628 19.991 1.00 77.06 99 LYS A CA 1
ATOM 758 C C . LYS A 1 99 ? 7.245 -23.374 20.290 1.00 77.06 99 LYS A C 1
ATOM 760 O O . LYS A 1 99 ? 7.654 -23.415 21.445 1.00 77.06 99 LYS A O 1
ATOM 765 N N . GLU A 1 100 ? 7.909 -23.885 19.254 1.00 79.75 100 GLU A N 1
ATOM 766 C CA . GLU A 1 100 ? 9.218 -24.537 19.330 1.00 79.75 100 GLU A CA 1
ATOM 767 C C . GLU A 1 100 ? 10.324 -23.568 19.749 1.00 79.75 100 GLU A C 1
ATOM 769 O O . GLU A 1 100 ? 11.014 -23.837 20.726 1.00 79.75 100 GLU A O 1
ATOM 774 N N . VAL A 1 101 ? 10.446 -22.407 19.094 1.00 82.00 101 VAL A N 1
ATOM 775 C CA . VAL A 1 101 ? 11.447 -21.384 19.455 1.00 82.00 101 VAL A CA 1
ATOM 776 C C . VAL A 1 101 ? 11.209 -20.871 20.876 1.00 82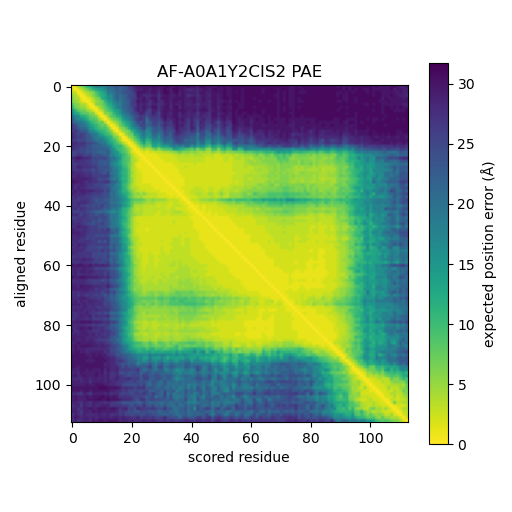.00 101 VAL A C 1
ATOM 778 O O . VAL A 1 101 ? 12.145 -20.710 21.656 1.00 82.00 101 VAL A O 1
ATOM 781 N N . ARG A 1 102 ? 9.944 -20.682 21.263 1.00 75.19 102 ARG A N 1
ATOM 782 C CA . ARG A 1 102 ? 9.574 -20.297 22.632 1.00 75.19 102 ARG A CA 1
ATOM 783 C C . ARG A 1 102 ? 9.913 -21.384 23.653 1.00 75.19 102 ARG A C 1
ATOM 785 O O . ARG A 1 102 ? 10.366 -21.068 24.752 1.00 75.19 102 ARG A O 1
ATOM 792 N N . GLY A 1 103 ? 9.689 -22.647 23.297 1.00 82.31 103 GLY A N 1
ATOM 793 C CA . GLY A 1 103 ? 10.061 -23.805 24.104 1.00 82.31 103 GLY A CA 1
ATOM 794 C C . GLY A 1 103 ? 11.572 -23.897 24.290 1.00 82.31 103 GLY A C 1
ATOM 795 O O . GLY A 1 103 ? 12.025 -24.026 25.422 1.00 82.31 103 GLY A O 1
ATOM 796 N N . LEU A 1 104 ? 12.332 -23.721 23.207 1.00 84.38 104 LEU A N 1
ATOM 797 C CA . LEU A 1 104 ? 13.792 -23.742 23.199 1.00 84.38 104 LEU A CA 1
ATOM 798 C C . LEU A 1 104 ? 14.381 -22.647 24.093 1.00 84.38 104 LEU A C 1
ATOM 800 O 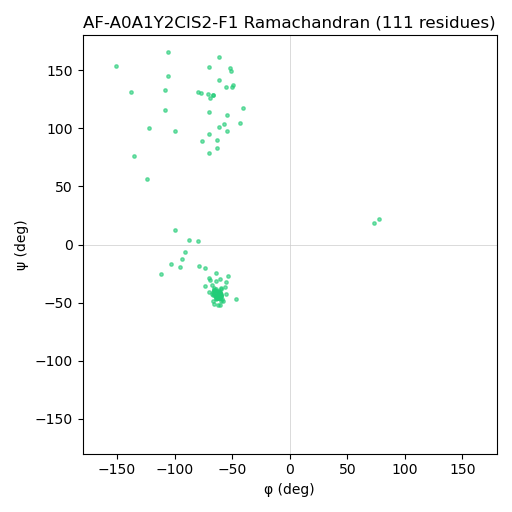O . LEU A 1 104 ? 15.253 -22.928 24.912 1.00 84.38 104 LEU A O 1
ATOM 804 N N . ILE A 1 105 ? 13.864 -21.418 23.989 1.00 83.00 105 ILE A N 1
ATOM 805 C CA . ILE A 1 105 ? 14.250 -20.307 24.867 1.00 83.00 105 ILE A CA 1
ATOM 806 C C . ILE A 1 105 ? 13.983 -20.691 26.326 1.00 83.00 105 ILE A C 1
ATOM 808 O O . ILE A 1 105 ? 14.866 -20.578 27.171 1.00 83.00 105 ILE A O 1
ATOM 812 N N . ARG A 1 106 ? 12.791 -21.214 26.628 1.00 79.44 106 ARG A N 1
ATOM 813 C CA . ARG A 1 106 ? 12.420 -21.606 27.993 1.00 79.44 106 ARG A CA 1
ATOM 814 C C . ARG A 1 106 ? 13.335 -22.696 28.562 1.00 79.44 106 ARG A C 1
ATOM 816 O O . ARG A 1 106 ? 13.708 -22.606 29.727 1.00 79.44 106 ARG A O 1
ATOM 823 N N . THR A 1 107 ? 13.692 -23.708 27.774 1.00 84.50 107 THR A N 1
ATOM 824 C CA . THR A 1 107 ? 14.568 -24.802 28.222 1.00 84.50 107 THR A CA 1
ATOM 825 C C . THR A 1 107 ? 16.023 -24.373 28.345 1.00 84.50 107 THR A C 1
ATOM 827 O O . THR A 1 107 ? 16.701 -24.801 29.272 1.00 84.50 107 THR A O 1
ATOM 830 N N . TYR A 1 108 ? 16.498 -23.501 27.454 1.00 83.69 108 TYR A N 1
ATOM 831 C CA . TYR A 1 108 ? 17.862 -22.983 27.499 1.00 83.69 108 TYR A CA 1
ATOM 832 C C . TYR A 1 108 ? 18.123 -22.198 28.791 1.00 83.69 108 TYR A C 1
ATOM 834 O O . TYR A 1 108 ? 19.105 -22.453 29.482 1.00 83.69 108 TYR A O 1
ATOM 842 N N . TRP A 1 109 ? 17.199 -21.312 29.175 1.00 74.38 109 TRP A N 1
ATOM 843 C CA . TRP A 1 109 ? 17.309 -20.558 30.429 1.00 74.38 109 TRP A CA 1
ATOM 844 C C . TRP A 1 109 ? 17.110 -21.424 31.676 1.00 74.38 109 TRP A C 1
ATOM 846 O O . TRP A 1 109 ? 17.702 -21.138 32.709 1.00 74.38 109 TRP A O 1
ATOM 856 N N . ALA A 1 110 ? 16.324 -22.499 31.584 1.00 79.88 110 ALA A N 1
ATOM 857 C CA . ALA A 1 110 ? 16.150 -23.451 32.682 1.00 79.88 110 ALA A CA 1
ATOM 858 C C . ALA A 1 110 ? 17.371 -24.366 32.898 1.00 79.88 110 ALA A C 1
ATOM 860 O O . ALA A 1 110 ? 17.505 -24.936 33.971 1.00 79.88 110 ALA A O 1
ATOM 861 N N . SER A 1 111 ? 18.241 -24.513 31.893 1.00 81.56 111 SER A N 1
ATOM 862 C CA . SER A 1 111 ? 19.466 -25.322 31.962 1.00 81.56 111 SER A CA 1
ATOM 863 C C . SER A 1 111 ? 20.702 -24.530 32.417 1.00 81.56 111 SER A C 1
ATOM 865 O O . SER A 1 111 ? 21.768 -25.124 32.569 1.00 81.56 111 SER A O 1
ATOM 867 N N . GLN A 1 112 ? 20.592 -23.206 32.570 1.00 73.00 112 GLN A N 1
ATOM 868 C CA . GLN A 1 112 ? 21.678 -22.294 32.970 1.00 73.00 112 GLN A CA 1
ATOM 869 C C . GLN A 1 112 ? 21.635 -21.916 34.467 1.00 73.00 112 GLN A C 1
ATOM 871 O O . GLN A 1 112 ? 22.327 -20.989 34.885 1.00 73.00 112 GLN A O 1
ATOM 876 N N . GLY A 1 113 ? 20.831 -22.616 35.274 1.00 60.09 113 GLY A N 1
ATOM 877 C CA . GLY A 1 113 ? 20.795 -22.517 36.738 1.00 60.09 113 GLY A CA 1
ATOM 878 C C . GLY A 1 113 ? 20.848 -23.898 37.370 1.00 60.09 113 GLY A C 1
ATOM 879 O O . GLY A 1 113 ? 21.288 -23.971 38.536 1.00 60.09 113 GLY A O 1
#